Protein AF-A0A060ZWP9-F1 (afdb_monomer)

Mean predicted aligned error: 9.45 Å

Nearest PDB structures (foldseek):
  8e3x-assembly1_R  TM=8.796E-01  e=4.532E-13  Homo sapiens
  7d3s-assembly1_R  TM=9.487E-01  e=1.587E-09  Homo sapiens
  6wzg-assembly1_R  TM=8.949E-01  e=1.140E-09  Homo sapiens
  6wi9-assembly1_R  TM=8.603E-01  e=1.677E-09  Homo sapiens
  8wa3-assembly1_R  TM=9.303E-01  e=1.722E-07  Homo sapiens

Secondary structure (DSSP, 8-state):
-HHHHHHHHHHHHHHHHHHHHHHHHHHHHHHHH-S---HHHHHHHHHHHHHHHHHHHHHHHHHHHHHH---SSTT----HHHHHHHHHHHHHHHHHHHHHHHHHHHHHHHHHHS--TTS--TTS--

Structure (mmCIF, N/CA/C/O backbone):
data_AF-A0A060ZWP9-F1
#
_entry.id   AF-A0A060ZWP9-F1
#
loop_
_atom_site.group_PDB
_atom_site.id
_atom_site.type_symbol
_atom_site.label_atom_id
_atom_site.label_alt_id
_atom_site.label_comp_id
_atom_site.label_asym_id
_atom_site.label_entity_id
_atom_site.label_seq_id
_atom_site.pdbx_PDB_ins_code
_atom_site.Cartn_x
_atom_site.Cartn_y
_atom_site.Cartn_z
_atom_site.occupancy
_atom_site.B_iso_or_equiv
_atom_site.auth_seq_id
_atom_site.auth_comp_id
_atom_site.auth_asym_id
_atom_site.auth_atom_id
_atom_site.pdbx_PDB_model_num
ATOM 1 N N . VAL A 1 1 ? 17.812 -9.267 -18.247 1.00 72.31 1 VAL A N 1
ATOM 2 C CA . VAL A 1 1 ? 16.335 -9.154 -18.123 1.00 72.31 1 VAL A CA 1
ATOM 3 C C . VAL A 1 1 ? 15.823 -9.961 -16.937 1.00 72.31 1 VAL A C 1
ATOM 5 O O . VAL A 1 1 ? 15.096 -9.404 -16.132 1.00 72.31 1 VAL A O 1
ATOM 8 N N . GLU A 1 2 ? 16.261 -11.211 -16.767 1.00 83.12 2 GLU A N 1
ATOM 9 C CA . GLU A 1 2 ? 15.812 -12.105 -15.681 1.00 83.12 2 GLU A CA 1
ATOM 10 C C . GLU A 1 2 ? 15.941 -11.496 -14.276 1.00 83.12 2 GLU A C 1
ATOM 12 O O . GLU A 1 2 ? 14.963 -11.443 -13.541 1.00 83.12 2 GLU A O 1
ATOM 17 N N . CYS A 1 3 ? 17.099 -10.920 -13.938 1.00 87.81 3 CYS A N 1
ATOM 18 C CA . CYS A 1 3 ? 17.296 -10.269 -12.638 1.00 87.81 3 CYS A CA 1
ATOM 19 C C . CYS 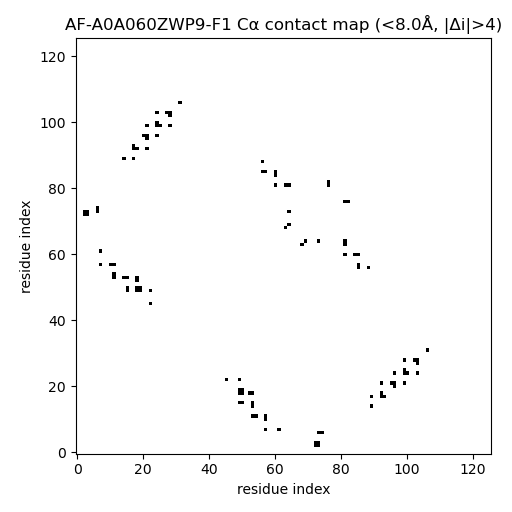A 1 3 ? 16.314 -9.100 -12.398 1.00 87.81 3 CYS A C 1
ATOM 21 O O . CYS A 1 3 ? 15.789 -8.949 -11.301 1.00 87.81 3 CYS A O 1
ATOM 23 N N . LYS A 1 4 ? 15.966 -8.324 -13.439 1.00 83.94 4 LYS A N 1
ATOM 24 C CA . LYS A 1 4 ? 14.992 -7.219 -13.333 1.00 83.94 4 LYS A CA 1
ATOM 25 C C . LYS A 1 4 ? 13.588 -7.744 -13.009 1.00 83.94 4 LYS A C 1
ATOM 27 O O . LYS A 1 4 ? 12.915 -7.197 -12.144 1.00 83.94 4 LYS A O 1
ATOM 32 N N . VAL A 1 5 ? 13.178 -8.839 -13.655 1.00 87.00 5 VAL A N 1
ATOM 33 C CA . VAL A 1 5 ? 11.880 -9.495 -13.411 1.00 87.00 5 VAL A CA 1
ATOM 34 C C . VAL A 1 5 ? 11.795 -10.020 -11.977 1.00 87.00 5 VAL A C 1
ATOM 36 O O . VAL A 1 5 ? 10.785 -9.803 -11.311 1.00 87.00 5 VAL A O 1
ATOM 39 N N . VAL A 1 6 ? 12.862 -10.653 -11.480 1.00 89.31 6 VAL A N 1
ATOM 40 C CA . VAL A 1 6 ? 12.922 -11.159 -10.099 1.00 89.31 6 VAL A CA 1
ATOM 41 C C . VAL A 1 6 ? 12.804 -10.020 -9.085 1.00 89.31 6 VAL A C 1
ATOM 43 O O . VAL A 1 6 ? 12.043 -10.146 -8.12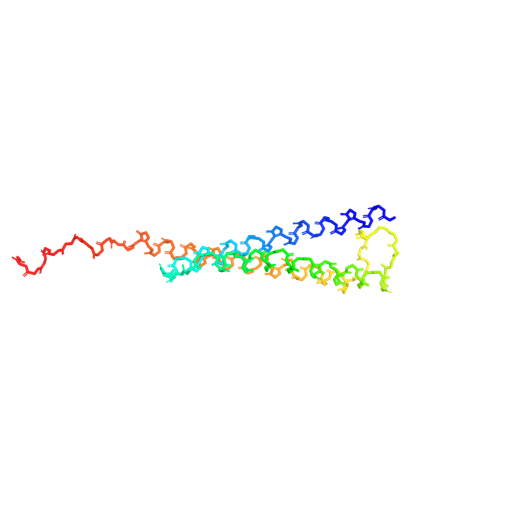9 1.00 89.31 6 VAL A O 1
ATOM 46 N N . MET A 1 7 ? 13.476 -8.888 -9.310 1.00 87.00 7 MET A N 1
ATOM 47 C CA . MET A 1 7 ? 13.386 -7.734 -8.404 1.00 87.00 7 MET A CA 1
ATOM 48 C C . MET A 1 7 ? 11.994 -7.096 -8.404 1.00 87.00 7 MET A C 1
ATOM 50 O O . MET A 1 7 ? 11.450 -6.798 -7.342 1.00 87.00 7 MET A O 1
ATOM 54 N N . VAL A 1 8 ? 11.368 -6.948 -9.577 1.00 88.44 8 VAL A N 1
ATOM 55 C CA . VAL A 1 8 ? 9.972 -6.484 -9.690 1.00 88.44 8 VAL A CA 1
ATOM 56 C C . VAL A 1 8 ? 9.027 -7.411 -8.931 1.00 88.44 8 VAL A C 1
ATOM 58 O O . VAL A 1 8 ? 8.183 -6.942 -8.167 1.00 88.44 8 VAL A O 1
ATOM 61 N N . PHE A 1 9 ? 9.186 -8.723 -9.109 1.00 89.50 9 PHE A N 1
ATOM 62 C CA . PHE A 1 9 ? 8.378 -9.723 -8.420 1.00 89.50 9 PHE A CA 1
ATOM 63 C C . PHE A 1 9 ? 8.584 -9.671 -6.902 1.00 89.50 9 PHE A C 1
ATOM 65 O O . PHE A 1 9 ? 7.610 -9.657 -6.154 1.00 89.50 9 PHE A O 1
ATOM 72 N N . PHE A 1 10 ? 9.831 -9.557 -6.441 1.00 88.38 10 PHE A N 1
ATOM 73 C CA . PHE A 1 10 ? 10.151 -9.418 -5.023 1.00 88.38 10 PHE A CA 1
ATOM 74 C C . PHE A 1 10 ? 9.468 -8.190 -4.409 1.00 88.38 10 PHE A C 1
ATOM 76 O O . PHE A 1 10 ? 8.779 -8.301 -3.392 1.00 88.38 10 PHE A O 1
ATOM 83 N N . HIS A 1 11 ? 9.586 -7.030 -5.056 1.00 88.31 11 HIS A N 1
ATOM 84 C CA . HIS A 1 11 ? 8.929 -5.811 -4.598 1.00 88.31 11 HIS A CA 1
ATOM 85 C C . HIS A 1 11 ? 7.403 -5.932 -4.575 1.00 88.31 11 HIS A C 1
ATOM 87 O O . HIS A 1 11 ? 6.771 -5.479 -3.619 1.00 88.31 11 HIS A O 1
ATOM 93 N N . TYR A 1 12 ? 6.817 -6.584 -5.578 1.00 90.69 12 TYR A N 1
ATOM 94 C CA . TYR A 1 12 ? 5.390 -6.883 -5.609 1.00 90.69 12 TYR A CA 1
ATOM 95 C C . TYR A 1 12 ? 4.954 -7.780 -4.452 1.00 90.69 12 TYR A C 1
ATOM 97 O O . TYR A 1 12 ? 3.984 -7.447 -3.775 1.00 90.69 12 TYR A O 1
ATOM 105 N N . CYS A 1 13 ? 5.677 -8.866 -4.172 1.00 89.44 13 CYS A N 1
ATOM 106 C CA . CYS A 1 13 ? 5.371 -9.753 -3.051 1.00 89.44 13 CYS A CA 1
ATOM 107 C C . CYS A 1 13 ? 5.416 -9.014 -1.711 1.00 89.44 13 CYS A C 1
ATOM 109 O O . CYS A 1 13 ? 4.507 -9.167 -0.895 1.00 89.44 13 CYS A O 1
ATOM 111 N N . VAL A 1 14 ? 6.437 -8.180 -1.501 1.00 88.06 14 VAL A N 1
ATOM 112 C CA . VAL A 1 14 ? 6.585 -7.392 -0.271 1.00 88.06 14 VAL A CA 1
ATOM 113 C C . VAL A 1 14 ? 5.444 -6.381 -0.124 1.00 88.06 14 VAL A C 1
ATOM 115 O O . VAL A 1 14 ? 4.788 -6.349 0.915 1.00 88.06 14 VAL A O 1
ATOM 118 N N . LEU A 1 15 ? 5.161 -5.582 -1.160 1.00 89.38 15 LEU A N 1
ATOM 119 C CA . LEU A 1 15 ? 4.056 -4.614 -1.142 1.00 89.38 15 LEU A CA 1
ATOM 120 C C . LEU A 1 15 ? 2.711 -5.312 -0.936 1.00 89.38 15 LEU A C 1
ATOM 122 O O . LEU A 1 15 ? 1.928 -4.893 -0.088 1.00 89.38 15 LEU A O 1
ATOM 126 N N . SER A 1 16 ? 2.457 -6.395 -1.669 1.00 91.00 16 SER A N 1
ATOM 127 C CA . SER A 1 16 ? 1.226 -7.171 -1.548 1.00 91.00 16 SER A CA 1
ATOM 128 C C . SER A 1 16 ? 1.027 -7.698 -0.131 1.00 91.00 16 SER A C 1
ATOM 130 O O . SER A 1 16 ? -0.065 -7.541 0.407 1.00 91.00 16 SER A O 1
ATOM 132 N N . ASN A 1 17 ? 2.076 -8.213 0.517 1.00 89.81 17 ASN A N 1
ATOM 133 C CA . ASN A 1 17 ? 1.997 -8.661 1.905 1.00 89.81 17 ASN A CA 1
ATOM 134 C C . ASN A 1 17 ? 1.580 -7.528 2.862 1.00 89.81 17 ASN A C 1
ATOM 136 O O . ASN A 1 17 ? 0.640 -7.700 3.635 1.00 89.81 17 ASN A O 1
ATOM 140 N N . TYR A 1 18 ? 2.198 -6.347 2.759 1.00 86.94 18 TYR A N 1
ATOM 141 C CA . TYR A 1 18 ? 1.833 -5.202 3.603 1.00 86.94 18 TYR A CA 1
ATOM 142 C C . TYR A 1 18 ? 0.416 -4.677 3.337 1.00 86.94 18 TYR A C 1
ATOM 144 O O . TYR A 1 18 ? -0.306 -4.348 4.280 1.00 86.94 18 TYR A O 1
ATOM 152 N N . PHE A 1 19 ? -0.001 -4.599 2.071 1.00 87.81 19 PHE A N 1
ATOM 153 C CA . PHE A 1 19 ? -1.356 -4.170 1.716 1.00 87.81 19 PHE A CA 1
ATOM 154 C C . PHE A 1 19 ? -2.415 -5.180 2.166 1.00 87.81 19 PHE A C 1
ATOM 156 O O . PHE A 1 19 ? -3.471 -4.768 2.641 1.00 87.81 19 PHE A O 1
ATOM 163 N N . TRP A 1 20 ? -2.135 -6.482 2.085 1.00 90.06 20 TRP A N 1
ATOM 164 C CA . TRP A 1 20 ? -3.024 -7.517 2.616 1.00 90.06 20 TRP A CA 1
ATOM 165 C C . TRP A 1 20 ? -3.179 -7.421 4.132 1.00 90.06 20 TRP A C 1
ATOM 167 O O . TRP A 1 20 ? -4.309 -7.422 4.612 1.00 90.06 20 TRP A O 1
ATOM 177 N N . LEU A 1 21 ? -2.082 -7.228 4.870 1.00 87.38 21 LEU A N 1
ATOM 178 C CA . LEU A 1 21 ? -2.139 -6.995 6.318 1.00 87.38 21 LEU A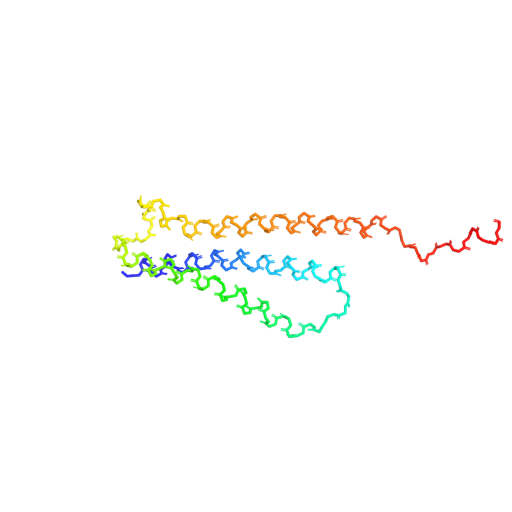 CA 1
ATOM 179 C C . LEU A 1 21 ? -2.954 -5.737 6.669 1.00 87.38 21 LEU A C 1
ATOM 181 O O . LEU A 1 21 ? -3.672 -5.711 7.665 1.00 87.38 21 LEU A O 1
ATOM 185 N N . PHE A 1 22 ? -2.857 -4.677 5.861 1.00 85.50 22 PHE A N 1
ATOM 186 C CA . PHE A 1 22 ? -3.674 -3.471 6.029 1.00 85.50 22 PHE A CA 1
ATOM 187 C C . PHE A 1 22 ? -5.168 -3.740 5.793 1.00 85.50 22 PHE A C 1
ATOM 189 O O . PHE A 1 22 ? -6.000 -3.314 6.593 1.00 85.50 22 PHE A O 1
ATOM 196 N N . ILE A 1 23 ? -5.509 -4.459 4.720 1.00 88.69 23 ILE A N 1
ATOM 197 C CA . ILE A 1 23 ? -6.892 -4.831 4.396 1.00 88.69 23 ILE A CA 1
ATOM 198 C C . ILE A 1 23 ? -7.488 -5.730 5.484 1.00 88.69 23 ILE A C 1
ATOM 200 O O . ILE A 1 23 ? -8.630 -5.515 5.879 1.00 88.69 23 ILE A O 1
ATOM 204 N N . GLU A 1 24 ? -6.717 -6.684 6.004 1.00 87.38 24 GLU A N 1
ATOM 205 C CA . GLU A 1 24 ? -7.121 -7.535 7.125 1.00 87.38 24 GLU A CA 1
ATOM 206 C C . GLU A 1 24 ? -7.393 -6.706 8.390 1.00 87.38 24 GLU A C 1
ATOM 208 O O . GLU A 1 24 ? -8.440 -6.860 9.021 1.00 87.38 24 GLU A O 1
ATOM 213 N N . GLY A 1 25 ? -6.506 -5.758 8.715 1.00 87.19 25 GLY A N 1
ATOM 214 C CA . GLY A 1 25 ? -6.692 -4.843 9.843 1.00 87.19 25 GLY A CA 1
ATOM 215 C C . GLY A 1 25 ? -7.943 -3.968 9.704 1.00 87.19 25 GLY A C 1
ATOM 216 O O . GLY A 1 25 ? -8.714 -3.839 10.655 1.00 87.19 25 GLY A O 1
ATOM 217 N N . LEU A 1 26 ? -8.186 -3.407 8.515 1.00 85.56 26 LEU A N 1
ATOM 218 C CA . LEU A 1 26 ? -9.411 -2.656 8.230 1.00 85.56 26 LEU A CA 1
ATOM 219 C C . LEU A 1 26 ? -10.656 -3.534 8.337 1.00 85.56 26 LEU A C 1
ATOM 221 O O . LEU A 1 26 ? -11.637 -3.114 8.940 1.00 85.56 26 LEU A O 1
ATOM 225 N N . TYR A 1 27 ? -10.616 -4.742 7.777 1.00 86.56 27 TYR A N 1
ATOM 226 C CA . TYR A 1 27 ? -11.736 -5.675 7.803 1.00 86.56 27 TYR A CA 1
ATOM 227 C C . TYR A 1 27 ? -12.148 -6.017 9.239 1.00 86.56 27 TYR A C 1
ATOM 229 O O . TYR A 1 27 ? -13.323 -5.899 9.590 1.00 86.56 27 TYR A O 1
ATOM 237 N N . LEU A 1 28 ? -11.176 -6.364 10.090 1.00 85.94 28 LEU A N 1
ATOM 238 C CA . LEU A 1 28 ? -11.418 -6.642 11.506 1.00 85.94 28 LEU A CA 1
ATOM 239 C C . LEU A 1 28 ? -11.940 -5.408 12.249 1.00 85.94 28 LEU A C 1
ATOM 241 O O . LEU A 1 28 ? -12.897 -5.515 13.013 1.00 85.94 28 LEU A O 1
ATOM 245 N N . PHE A 1 29 ? -11.352 -4.233 12.011 1.00 84.62 29 PHE A N 1
ATOM 246 C CA . PHE A 1 29 ? -11.805 -2.987 12.631 1.00 84.62 29 PHE A CA 1
ATOM 247 C C . PHE A 1 29 ? -13.257 -2.657 12.256 1.00 84.62 29 PHE A C 1
ATOM 249 O O . PHE A 1 29 ? -14.074 -2.371 13.130 1.00 84.62 29 PHE A O 1
ATOM 256 N N . THR A 1 30 ? -13.603 -2.752 10.971 1.00 84.12 30 THR A N 1
ATOM 257 C CA . THR A 1 30 ? -14.964 -2.524 10.472 1.00 84.12 30 THR A CA 1
ATOM 258 C C . THR A 1 30 ? -15.962 -3.509 11.086 1.00 84.12 30 THR A C 1
ATOM 260 O O . THR A 1 30 ? -17.030 -3.079 11.516 1.00 84.12 30 THR A O 1
ATOM 263 N N . LEU A 1 31 ? -15.603 -4.793 11.205 1.00 83.56 31 LEU A N 1
ATOM 264 C CA . LEU A 1 31 ? -16.444 -5.819 11.838 1.00 83.56 31 LEU A CA 1
ATOM 265 C C . LEU A 1 31 ? -16.705 -5.535 13.328 1.00 83.56 31 LEU A C 1
ATOM 267 O O . LEU A 1 31 ? -17.791 -5.816 13.832 1.00 83.56 31 LEU A O 1
ATOM 271 N N . LEU A 1 32 ? -15.727 -4.970 14.041 1.00 79.56 32 LEU A N 1
ATOM 272 C CA . LEU A 1 32 ? -15.871 -4.624 15.458 1.00 79.56 32 LEU A CA 1
ATOM 273 C C . LEU A 1 32 ? -16.735 -3.376 15.695 1.00 79.56 32 LEU A C 1
ATOM 275 O O . LEU A 1 32 ? -17.396 -3.288 16.733 1.00 79.56 32 LEU A O 1
ATOM 279 N N . VAL A 1 33 ? -16.710 -2.411 14.770 1.00 79.00 33 VAL A N 1
ATOM 280 C CA . VAL A 1 33 ? -17.452 -1.144 14.891 1.00 79.00 33 VAL A CA 1
ATOM 281 C C . VAL A 1 33 ? -18.897 -1.281 14.411 1.00 79.00 33 VAL A C 1
ATOM 283 O O . VAL A 1 33 ? -19.798 -0.717 15.029 1.00 79.00 33 VAL A O 1
ATOM 286 N N . GLU A 1 34 ? -19.145 -2.045 13.350 1.00 74.75 34 GLU A N 1
ATOM 287 C CA . GLU A 1 34 ? -20.464 -2.137 12.725 1.00 74.75 34 GLU A CA 1
ATOM 288 C C . GLU A 1 34 ? -20.892 -3.593 12.515 1.00 74.75 34 GLU A C 1
ATOM 290 O O . GLU A 1 34 ? -20.203 -4.402 11.897 1.00 74.75 34 GLU A O 1
ATOM 295 N N . THR A 1 35 ? -22.078 -3.927 13.024 1.00 62.97 35 THR A N 1
ATOM 296 C CA . THR A 1 35 ? -22.540 -5.318 13.174 1.00 62.97 35 THR A CA 1
ATOM 297 C C . THR A 1 35 ? -23.434 -5.810 12.020 1.00 62.97 35 THR A C 1
ATOM 299 O O . THR A 1 35 ? -23.845 -6.965 12.027 1.00 62.97 35 THR A O 1
ATOM 302 N N . PHE A 1 36 ? -23.758 -4.974 11.020 1.00 55.41 36 PHE A N 1
ATOM 303 C CA . PHE A 1 36 ? -24.779 -5.276 9.995 1.00 55.41 36 PHE A CA 1
ATOM 304 C C . PHE A 1 36 ? -24.331 -4.983 8.552 1.00 55.41 36 PHE A C 1
ATOM 306 O O . PHE A 1 36 ? -24.987 -4.234 7.826 1.00 55.41 36 PHE A O 1
ATOM 313 N N . PHE A 1 37 ? -23.233 -5.592 8.094 1.00 60.19 37 PHE A N 1
ATOM 314 C CA . PHE A 1 37 ? -22.735 -5.369 6.732 1.00 60.19 37 PHE A CA 1
ATOM 315 C C . PHE A 1 37 ? -22.965 -6.536 5.759 1.00 60.19 37 PHE A C 1
ATOM 317 O O . PHE A 1 37 ? -22.755 -7.693 6.121 1.00 60.19 37 PHE A O 1
ATOM 324 N N . PRO A 1 38 ? -23.339 -6.266 4.488 1.00 60.88 38 PRO A N 1
ATOM 325 C CA . PRO A 1 38 ? -23.463 -7.294 3.459 1.00 60.88 38 PRO A CA 1
ATOM 326 C C . PRO A 1 38 ? -22.074 -7.782 3.007 1.00 60.88 38 PRO A C 1
ATOM 328 O O . PRO A 1 38 ? -21.484 -7.287 2.045 1.00 60.88 38 PRO A O 1
ATOM 331 N N . GLU A 1 39 ? -21.578 -8.794 3.715 1.00 66.56 39 GLU A N 1
ATOM 332 C CA . GLU A 1 39 ? -20.242 -9.411 3.655 1.00 66.56 39 GLU A CA 1
ATOM 333 C C . GLU A 1 39 ? -19.657 -9.591 2.241 1.00 66.56 39 GLU A C 1
ATOM 335 O O . GLU A 1 39 ? -18.505 -9.246 1.975 1.00 66.56 39 GLU A O 1
ATOM 340 N N . ARG A 1 40 ? -20.446 -10.102 1.286 1.00 72.69 40 ARG A N 1
ATOM 341 C CA . ARG A 1 40 ? -19.894 -10.563 -0.001 1.00 72.69 40 ARG A CA 1
ATOM 342 C C . ARG A 1 40 ? -19.416 -9.457 -0.940 1.00 72.69 40 ARG A C 1
ATOM 344 O O . ARG A 1 40 ? -18.415 -9.648 -1.629 1.00 72.69 40 ARG A O 1
ATOM 351 N N . ARG A 1 41 ? -20.121 -8.322 -1.027 1.00 77.25 41 ARG A N 1
ATOM 352 C CA . ARG A 1 41 ? -19.755 -7.260 -1.987 1.00 77.25 41 ARG A CA 1
ATOM 353 C C . ARG A 1 41 ? -18.528 -6.489 -1.509 1.00 77.25 41 ARG A C 1
ATOM 355 O O . ARG A 1 41 ? -17.668 -6.169 -2.324 1.00 77.25 41 ARG A O 1
ATOM 362 N N . TYR A 1 42 ? -18.425 -6.240 -0.207 1.00 77.56 42 TYR A N 1
ATOM 363 C CA . TYR A 1 42 ? -17.275 -5.559 0.383 1.00 77.56 42 TYR A CA 1
ATOM 364 C C . TYR A 1 42 ? -16.021 -6.429 0.355 1.00 77.56 42 TYR A C 1
ATOM 366 O O . TYR A 1 42 ? -14.972 -5.934 -0.045 1.00 77.56 42 TYR A O 1
ATOM 374 N N . PHE A 1 43 ? -16.129 -7.731 0.647 1.00 82.25 43 PHE A N 1
ATOM 375 C CA . PHE A 1 43 ? -15.001 -8.663 0.531 1.00 82.25 43 PHE A CA 1
ATOM 376 C C . PHE A 1 43 ? -14.366 -8.644 -0.871 1.00 82.25 43 PHE A C 1
ATOM 378 O O . PHE A 1 43 ? -13.141 -8.599 -1.013 1.00 82.25 43 PHE A O 1
ATOM 385 N N . TYR A 1 44 ? -15.197 -8.605 -1.918 1.00 85.50 44 TYR A N 1
ATOM 386 C CA . TYR A 1 44 ? -14.721 -8.508 -3.299 1.00 85.50 44 TYR A CA 1
ATOM 387 C C . TYR A 1 44 ? -13.978 -7.191 -3.573 1.00 85.50 44 TYR A C 1
ATOM 389 O O . TYR A 1 44 ? -12.891 -7.206 -4.149 1.00 85.50 44 TYR A O 1
ATOM 397 N N . TRP A 1 45 ? -14.519 -6.056 -3.116 1.00 86.62 45 TRP A N 1
ATOM 398 C CA . TRP A 1 45 ? -13.849 -4.756 -3.237 1.00 86.62 45 TRP A CA 1
ATOM 399 C C . TRP A 1 45 ? -12.521 -4.709 -2.479 1.00 86.62 45 TRP A C 1
ATOM 401 O O . TRP A 1 45 ? -11.518 -4.284 -3.049 1.00 86.62 45 TRP A O 1
ATOM 411 N N . TYR A 1 46 ? -12.480 -5.201 -1.239 1.00 87.50 46 TYR A N 1
ATOM 412 C CA . TYR A 1 46 ? -11.250 -5.290 -0.450 1.00 87.50 46 TYR A CA 1
ATOM 413 C C . TYR A 1 46 ? -10.190 -6.161 -1.134 1.00 87.50 46 TYR A C 1
ATOM 415 O O . TYR A 1 46 ? -9.026 -5.769 -1.195 1.00 87.50 46 TYR A O 1
ATOM 423 N N . THR A 1 47 ? -10.594 -7.286 -1.732 1.00 88.06 47 THR A N 1
ATOM 424 C CA . THR A 1 47 ? -9.697 -8.161 -2.505 1.00 88.06 47 THR A CA 1
ATOM 425 C C . THR A 1 47 ? -9.138 -7.449 -3.739 1.00 88.06 47 THR A C 1
ATOM 427 O O . THR A 1 47 ? -7.934 -7.514 -3.992 1.00 88.06 47 THR A O 1
ATOM 430 N N . ILE A 1 48 ? -9.975 -6.724 -4.494 1.00 90.62 48 ILE A N 1
ATOM 431 C CA . ILE A 1 48 ? -9.511 -5.926 -5.641 1.00 90.62 48 ILE A CA 1
ATOM 432 C C . ILE A 1 48 ? -8.505 -4.869 -5.191 1.00 90.62 48 ILE A C 1
ATOM 434 O O . ILE A 1 48 ? -7.470 -4.707 -5.831 1.00 90.62 48 ILE A O 1
ATOM 438 N N . ILE A 1 49 ? -8.783 -4.157 -4.099 1.00 88.50 49 ILE A N 1
ATOM 439 C CA . ILE A 1 49 ? -7.903 -3.094 -3.598 1.00 88.50 49 ILE A CA 1
ATOM 440 C C . ILE A 1 49 ? -6.573 -3.682 -3.107 1.00 88.50 49 ILE A C 1
ATOM 442 O O . ILE A 1 49 ? -5.515 -3.122 -3.413 1.00 88.50 49 ILE A O 1
ATOM 446 N N . GLY A 1 50 ? -6.617 -4.817 -2.404 1.00 88.88 50 GLY A N 1
ATOM 447 C CA . GLY A 1 50 ? -5.444 -5.501 -1.861 1.00 88.88 50 GLY A CA 1
ATOM 448 C C . GLY A 1 50 ? -4.471 -5.996 -2.931 1.00 88.88 50 GLY A C 1
ATOM 449 O O . GLY A 1 50 ? -3.264 -5.908 -2.732 1.00 88.88 50 GLY A O 1
ATOM 450 N N . TRP A 1 51 ? -4.960 -6.450 -4.090 1.00 90.62 51 TRP A N 1
ATOM 451 C CA . TRP A 1 51 ? -4.101 -6.866 -5.211 1.00 90.62 51 TRP A CA 1
ATOM 452 C C . TRP A 1 51 ? -3.802 -5.743 -6.209 1.00 90.62 51 TRP A C 1
ATOM 454 O O . TRP A 1 51 ? -2.686 -5.634 -6.726 1.00 90.62 51 TRP A O 1
ATOM 464 N N . GLY A 1 52 ? -4.785 -4.888 -6.482 1.00 92.12 52 GLY A N 1
ATOM 465 C CA . GLY A 1 52 ? -4.684 -3.818 -7.469 1.00 92.12 52 GLY A CA 1
ATOM 466 C C . GLY A 1 52 ? -3.696 -2.734 -7.053 1.00 92.12 52 GLY A C 1
ATOM 467 O O . GLY A 1 52 ? -2.863 -2.328 -7.860 1.00 92.12 52 GLY A O 1
ATOM 468 N N . THR A 1 53 ? -3.725 -2.310 -5.786 1.00 89.19 53 THR A N 1
ATOM 469 C CA . THR A 1 53 ? -2.860 -1.219 -5.308 1.00 89.19 53 THR A CA 1
ATOM 470 C C . THR A 1 53 ? -1.365 -1.574 -5.382 1.00 89.19 53 THR A C 1
ATOM 472 O O . THR A 1 53 ? -0.623 -0.813 -6.007 1.00 89.19 53 THR A O 1
ATOM 475 N N . PRO A 1 54 ? -0.897 -2.739 -4.878 1.00 90.94 54 PRO A N 1
ATOM 476 C CA . PRO A 1 54 ? 0.488 -3.183 -5.068 1.00 90.94 54 PRO A CA 1
ATOM 477 C C . PRO A 1 54 ? 0.895 -3.274 -6.537 1.00 90.94 54 PRO A C 1
ATOM 479 O O . PRO A 1 54 ? 1.995 -2.857 -6.894 1.00 90.94 54 PRO A O 1
ATOM 482 N N . THR A 1 55 ? 0.003 -3.785 -7.394 1.00 91.31 55 THR A N 1
ATOM 483 C CA . THR A 1 55 ? 0.264 -3.909 -8.834 1.00 91.31 55 THR A CA 1
ATOM 484 C C . THR A 1 55 ? 0.522 -2.537 -9.454 1.00 91.31 55 THR A C 1
ATOM 486 O O . THR A 1 55 ? 1.532 -2.346 -10.126 1.00 91.31 55 THR A O 1
ATOM 489 N N . ILE A 1 56 ? -0.346 -1.558 -9.181 1.00 91.56 56 ILE A N 1
ATOM 490 C CA . ILE A 1 56 ? -0.217 -0.193 -9.709 1.00 91.56 56 ILE A CA 1
ATOM 491 C C . ILE A 1 56 ? 1.078 0.462 -9.209 1.00 91.56 56 ILE A C 1
ATOM 493 O O . ILE A 1 56 ? 1.829 1.015 -10.013 1.00 91.56 56 ILE A O 1
ATOM 497 N N . CYS A 1 57 ? 1.381 0.364 -7.911 1.00 89.25 57 CYS A N 1
ATOM 498 C CA . CYS A 1 57 ? 2.599 0.941 -7.335 1.00 89.25 57 CYS A CA 1
ATOM 499 C C . CYS A 1 57 ? 3.874 0.366 -7.971 1.00 89.25 57 CYS A C 1
ATOM 501 O O . CYS A 1 57 ? 4.773 1.124 -8.342 1.00 89.25 57 CYS A O 1
ATOM 503 N N . VAL A 1 58 ? 3.947 -0.959 -8.132 1.00 90.19 58 VAL A N 1
ATOM 504 C CA . VAL A 1 58 ? 5.113 -1.625 -8.731 1.00 90.19 58 VAL A CA 1
ATOM 505 C C . VAL A 1 58 ? 5.249 -1.297 -10.213 1.00 90.19 58 VAL A C 1
ATOM 507 O O . VAL A 1 58 ? 6.363 -1.055 -10.671 1.00 90.19 58 VAL A O 1
ATOM 510 N N . VAL A 1 59 ? 4.144 -1.239 -10.961 1.00 90.19 59 VAL A N 1
ATOM 511 C CA . VAL A 1 59 ? 4.168 -0.874 -12.386 1.00 90.19 59 VAL A CA 1
ATOM 512 C C . VAL A 1 59 ? 4.669 0.557 -12.573 1.00 90.19 59 VAL A C 1
ATOM 514 O O . VAL A 1 59 ? 5.543 0.781 -13.406 1.00 90.19 59 VAL A O 1
ATOM 517 N N . ILE A 1 60 ? 4.181 1.515 -11.777 1.00 89.81 60 ILE A N 1
ATOM 518 C CA . ILE A 1 60 ? 4.653 2.909 -11.833 1.00 89.81 60 ILE A CA 1
ATOM 519 C C . ILE A 1 60 ? 6.155 2.973 -11.545 1.00 89.81 60 ILE A C 1
ATOM 521 O O . ILE A 1 60 ? 6.898 3.602 -12.298 1.00 89.81 60 ILE A O 1
ATOM 525 N N . TRP A 1 61 ? 6.618 2.290 -10.496 1.00 87.69 61 TRP A N 1
ATOM 526 C CA . TRP A 1 61 ? 8.041 2.236 -10.167 1.00 87.69 61 TRP A CA 1
ATOM 527 C C . TRP A 1 61 ? 8.878 1.606 -11.290 1.00 87.69 61 TRP A C 1
ATOM 529 O O . TRP A 1 61 ? 9.902 2.170 -11.672 1.00 87.69 61 TRP A O 1
ATOM 539 N N . ALA A 1 62 ? 8.424 0.491 -11.867 1.00 87.12 62 ALA A N 1
ATOM 540 C CA . ALA A 1 62 ? 9.120 -0.195 -12.952 1.00 87.12 62 ALA A CA 1
ATOM 541 C C . ALA A 1 62 ? 9.209 0.675 -14.218 1.00 87.12 62 ALA A C 1
ATOM 543 O O . ALA A 1 62 ? 10.269 0.746 -14.834 1.00 87.12 62 ALA A O 1
ATOM 544 N N . VAL A 1 63 ? 8.132 1.381 -14.584 1.00 87.12 63 VAL A N 1
ATOM 545 C CA . VAL A 1 63 ? 8.119 2.313 -15.728 1.00 87.12 63 VAL A CA 1
ATOM 546 C C . VAL A 1 63 ? 9.062 3.492 -15.490 1.00 87.12 63 VAL A C 1
ATOM 548 O O . VAL A 1 63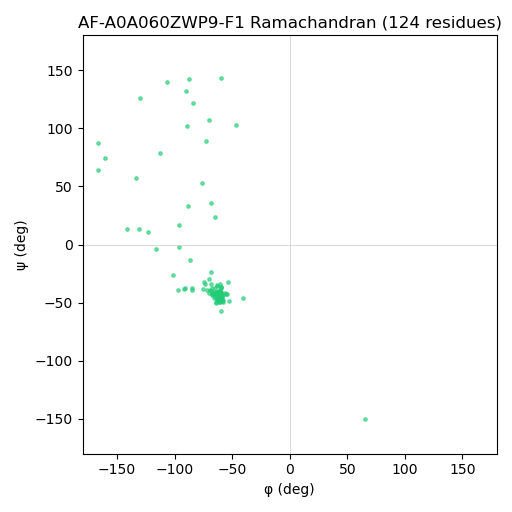 ? 9.837 3.843 -16.379 1.00 87.12 63 VAL A O 1
ATOM 551 N N . LEU A 1 64 ? 9.046 4.076 -14.287 1.00 85.00 64 LEU A N 1
ATOM 552 C CA . LEU A 1 64 ? 9.980 5.143 -13.921 1.00 85.00 64 LEU A CA 1
ATOM 553 C C . LEU A 1 64 ? 11.432 4.654 -13.981 1.00 85.00 64 LEU A C 1
ATOM 555 O O . LEU A 1 64 ? 12.294 5.374 -14.483 1.00 85.00 64 LEU A O 1
ATOM 559 N N . ARG A 1 65 ? 11.711 3.423 -13.536 1.00 83.50 65 ARG A N 1
ATOM 560 C CA . ARG A 1 65 ? 13.064 2.858 -13.606 1.00 83.50 65 ARG A CA 1
ATOM 561 C C . ARG A 1 65 ? 13.516 2.596 -15.037 1.00 83.50 65 ARG A C 1
ATOM 563 O O . ARG A 1 65 ? 14.625 2.980 -15.383 1.00 83.50 65 ARG A O 1
ATOM 570 N N . LEU A 1 66 ? 12.639 2.054 -15.881 1.00 83.06 66 LEU A N 1
ATOM 571 C CA . LEU A 1 66 ? 12.915 1.857 -17.307 1.00 83.06 66 LEU A CA 1
ATOM 572 C C . LEU A 1 66 ? 13.230 3.169 -18.036 1.00 83.06 66 LEU A C 1
ATOM 574 O O . LEU A 1 66 ? 14.052 3.169 -18.947 1.00 83.06 66 LEU A O 1
ATOM 578 N N . HIS A 1 67 ? 12.568 4.271 -17.671 1.00 81.50 67 HIS A N 1
ATOM 579 C CA . HIS A 1 67 ? 12.726 5.540 -18.379 1.00 81.50 67 HIS A 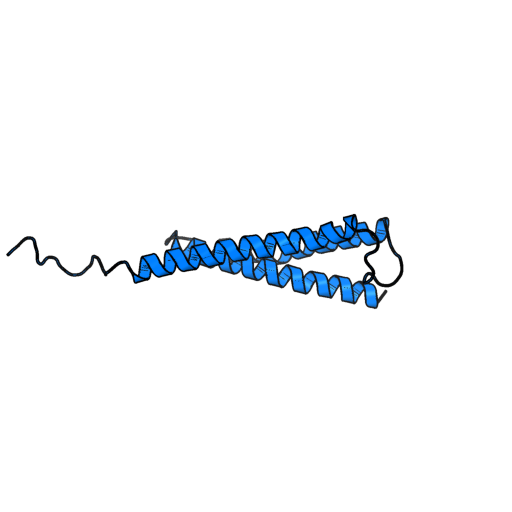CA 1
ATOM 580 C C . HIS A 1 67 ? 13.929 6.362 -17.902 1.00 81.50 67 HIS A C 1
ATOM 582 O O . HIS A 1 67 ? 14.601 6.985 -18.721 1.00 81.50 67 HIS A O 1
ATOM 588 N N . PHE A 1 68 ? 14.190 6.384 -16.592 1.00 75.31 68 PHE A N 1
ATOM 589 C CA . PHE A 1 68 ? 15.193 7.274 -16.003 1.00 75.31 68 PHE A CA 1
ATOM 590 C C . PHE A 1 68 ? 16.524 6.594 -15.674 1.00 75.31 68 PHE A C 1
ATOM 592 O O . PHE A 1 68 ? 17.533 7.293 -15.621 1.00 75.31 68 PHE A O 1
ATOM 599 N N . ASP A 1 69 ? 16.550 5.281 -15.421 1.00 70.38 69 ASP A N 1
ATOM 600 C CA . ASP A 1 69 ? 17.756 4.609 -14.922 1.00 70.38 69 ASP A CA 1
ATOM 601 C C . ASP A 1 69 ? 17.731 3.085 -15.160 1.00 70.38 69 ASP A C 1
ATOM 603 O O . ASP A 1 69 ? 17.506 2.291 -14.241 1.00 70.38 69 ASP A O 1
ATOM 607 N N . ASP A 1 70 ? 17.950 2.667 -16.415 1.00 76.12 70 ASP A N 1
ATOM 608 C CA . ASP A 1 70 ? 17.943 1.251 -16.820 1.00 76.12 70 ASP A CA 1
ATOM 609 C C . ASP A 1 70 ? 19.312 0.550 -16.680 1.00 76.12 70 ASP A C 1
ATOM 611 O O . ASP A 1 70 ? 19.675 -0.328 -17.471 1.00 76.12 70 ASP A O 1
ATOM 615 N N . ILE A 1 71 ? 20.105 0.936 -15.680 1.00 74.50 71 ILE A N 1
ATOM 616 C CA . ILE A 1 71 ? 21.476 0.444 -15.505 1.00 74.50 71 ILE A CA 1
ATOM 617 C C . ILE A 1 71 ? 21.493 -0.823 -14.634 1.00 74.50 71 ILE A C 1
ATOM 619 O O . ILE A 1 71 ? 20.887 -0.889 -13.567 1.00 74.50 71 ILE A O 1
ATOM 623 N N . GLY A 1 72 ? 22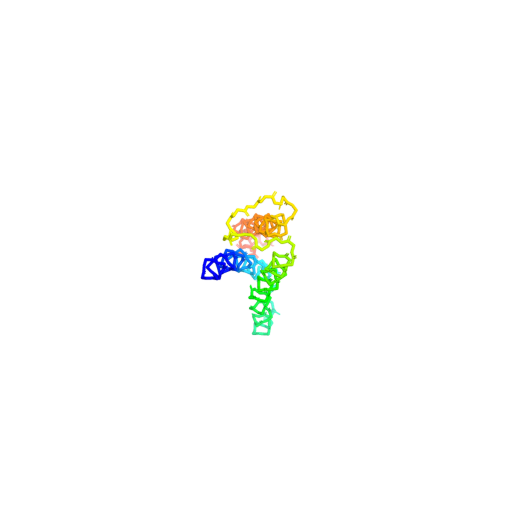.218 -1.851 -15.090 1.00 76.12 72 GLY A N 1
ATOM 624 C CA . GLY A 1 72 ? 22.485 -3.069 -14.318 1.00 76.12 72 GLY A CA 1
ATOM 625 C C . GLY A 1 72 ? 21.249 -3.928 -14.011 1.00 76.12 72 GLY A C 1
ATOM 626 O O . GLY A 1 72 ? 20.289 -4.001 -14.787 1.00 76.12 72 GLY A O 1
ATOM 627 N N . CYS A 1 73 ? 21.303 -4.638 -12.882 1.00 73.56 73 CYS A N 1
ATOM 628 C CA . CYS A 1 73 ? 20.100 -5.157 -12.239 1.00 73.56 73 CYS A CA 1
ATOM 629 C C . CYS A 1 73 ? 19.566 -4.075 -11.296 1.00 73.56 73 CYS A C 1
ATOM 631 O O . CYS A 1 73 ? 20.369 -3.394 -10.663 1.00 73.56 73 CYS A O 1
ATOM 633 N N . TRP A 1 74 ? 18.240 -3.922 -11.197 1.00 77.25 74 TRP A N 1
ATOM 634 C CA . TRP A 1 74 ? 17.556 -2.906 -10.373 1.00 77.25 74 TRP A CA 1
ATOM 635 C C . TRP A 1 74 ? 17.707 -3.122 -8.849 1.00 77.25 74 TRP A C 1
ATOM 637 O O . TRP A 1 74 ? 16.782 -2.883 -8.081 1.00 77.25 74 TRP A O 1
ATOM 647 N N . ASP A 1 75 ? 18.870 -3.610 -8.429 1.00 70.00 75 ASP A N 1
ATOM 648 C CA . ASP A 1 75 ? 19.329 -3.813 -7.059 1.00 70.00 75 ASP A CA 1
ATOM 649 C C . ASP A 1 75 ? 20.073 -2.575 -6.534 1.00 70.00 75 ASP A C 1
ATOM 651 O O . ASP A 1 75 ? 19.909 -2.162 -5.388 1.00 70.00 75 ASP A O 1
ATOM 655 N N . MET A 1 76 ? 20.848 -1.922 -7.410 1.00 65.38 76 MET A N 1
ATOM 656 C CA . MET A 1 76 ? 21.614 -0.727 -7.063 1.00 65.38 76 MET A CA 1
ATOM 657 C C . MET A 1 76 ? 20.728 0.507 -7.167 1.00 65.38 76 MET A C 1
ATOM 659 O O . MET A 1 76 ? 20.152 0.806 -8.214 1.00 65.38 76 MET A O 1
ATOM 663 N N . ASN A 1 77 ? 20.604 1.234 -6.060 1.00 66.75 77 ASN A N 1
ATOM 664 C CA . ASN A 1 77 ? 19.765 2.412 -5.997 1.00 66.75 77 ASN A CA 1
ATOM 665 C C . ASN A 1 77 ? 20.594 3.694 -5.814 1.00 66.75 77 ASN A C 1
ATOM 667 O O . ASN A 1 77 ? 20.605 4.277 -4.730 1.00 66.75 77 ASN A O 1
ATOM 671 N N . ASP A 1 78 ? 21.193 4.179 -6.901 1.00 66.44 78 ASP A N 1
ATOM 672 C CA . ASP A 1 78 ? 21.987 5.417 -6.879 1.00 66.44 78 ASP A CA 1
ATOM 673 C C . ASP A 1 78 ? 21.113 6.682 -6.778 1.00 66.44 78 ASP A C 1
ATOM 675 O O . ASP A 1 78 ? 21.451 7.635 -6.076 1.00 66.44 78 ASP A O 1
ATOM 679 N N . ASN A 1 79 ? 19.916 6.670 -7.377 1.00 74.69 79 ASN A N 1
ATOM 680 C CA . ASN A 1 79 ? 18.970 7.782 -7.279 1.00 74.69 79 ASN A CA 1
ATOM 681 C C . ASN A 1 79 ? 18.031 7.637 -6.072 1.00 74.69 79 ASN A C 1
ATOM 683 O O . ASN A 1 79 ? 17.015 6.932 -6.126 1.00 74.69 79 ASN A O 1
ATOM 687 N N . ALA A 1 80 ? 18.319 8.376 -4.996 1.00 77.56 80 ALA A N 1
ATOM 688 C CA . ALA A 1 80 ? 17.499 8.418 -3.778 1.00 77.56 80 ALA A CA 1
ATOM 689 C C . ALA A 1 80 ? 16.014 8.748 -4.044 1.00 77.56 80 ALA A C 1
ATOM 691 O O . ALA A 1 80 ? 15.133 8.228 -3.360 1.00 77.56 80 ALA A O 1
ATOM 692 N N . GLY A 1 81 ? 15.723 9.559 -5.070 1.00 78.69 81 GLY A N 1
ATOM 693 C CA . GLY A 1 81 ? 14.352 9.891 -5.471 1.00 78.69 81 GLY A CA 1
ATOM 694 C C . GLY A 1 81 ? 13.556 8.673 -5.948 1.00 78.69 81 GLY A C 1
ATOM 695 O O . GLY A 1 81 ? 12.449 8.441 -5.470 1.00 78.69 81 GLY A O 1
ATOM 696 N N . ILE A 1 82 ? 14.133 7.843 -6.825 1.00 75.62 82 ILE A N 1
ATOM 697 C CA . ILE A 1 82 ? 13.449 6.647 -7.348 1.00 75.62 82 ILE A CA 1
ATOM 698 C C . ILE A 1 82 ? 13.304 5.575 -6.258 1.00 75.62 82 ILE A C 1
ATOM 700 O O . ILE A 1 82 ? 12.322 4.832 -6.232 1.00 75.62 82 ILE A O 1
ATOM 704 N N . TRP A 1 83 ? 14.238 5.535 -5.306 1.00 80.44 83 TRP A N 1
ATOM 705 C CA . TRP A 1 83 ? 14.125 4.671 -4.131 1.00 80.44 83 TRP A CA 1
ATOM 706 C C . TRP A 1 83 ? 12.895 4.992 -3.292 1.00 80.44 83 TRP A C 1
ATOM 708 O O . TRP A 1 83 ? 12.149 4.102 -2.887 1.00 80.44 83 TRP A O 1
ATOM 718 N N . TRP A 1 84 ? 12.682 6.281 -3.018 1.00 83.56 84 TRP A N 1
ATOM 719 C CA . TRP A 1 84 ? 11.606 6.739 -2.148 1.00 83.56 84 TRP A CA 1
ATOM 720 C C . TRP A 1 84 ? 10.227 6.512 -2.760 1.00 83.56 84 TRP A C 1
ATOM 722 O O . TRP A 1 84 ? 9.267 6.338 -2.014 1.00 83.56 84 TRP A O 1
ATOM 732 N N . VAL A 1 85 ? 10.130 6.410 -4.088 1.00 79.75 85 VAL A N 1
ATOM 733 C CA . VAL A 1 85 ? 8.883 6.042 -4.774 1.00 79.75 85 VAL A CA 1
ATOM 734 C C . VAL A 1 85 ? 8.391 4.657 -4.353 1.00 79.75 85 VAL A C 1
ATOM 736 O O . VAL A 1 85 ? 7.184 4.466 -4.255 1.00 79.75 85 VAL A O 1
ATOM 739 N N . ILE A 1 86 ? 9.288 3.708 -4.055 1.00 79.94 86 ILE A N 1
ATOM 740 C CA . ILE A 1 86 ? 8.893 2.374 -3.577 1.00 79.94 86 ILE A CA 1
ATOM 741 C C . ILE A 1 86 ? 8.954 2.251 -2.054 1.00 79.94 86 ILE A C 1
ATOM 743 O O . ILE A 1 86 ? 8.055 1.681 -1.436 1.00 79.94 86 ILE A O 1
ATOM 747 N N . LYS A 1 87 ? 9.975 2.842 -1.425 1.00 83.38 87 LYS A N 1
ATOM 748 C CA . LYS A 1 87 ? 10.137 2.850 0.036 1.00 83.38 87 LYS A CA 1
ATOM 749 C C . LYS A 1 87 ? 9.039 3.628 0.748 1.00 83.38 87 LYS A C 1
ATOM 751 O O . LYS A 1 87 ? 8.613 3.198 1.813 1.00 83.38 87 LYS A O 1
ATOM 756 N N . GLY A 1 88 ? 8.585 4.740 0.175 1.00 87.06 88 GLY A N 1
ATOM 757 C CA . GLY A 1 88 ? 7.545 5.595 0.742 1.00 87.06 88 GLY A CA 1
ATOM 758 C C . GLY A 1 88 ? 6.229 4.848 0.954 1.00 87.06 88 GLY A C 1
ATOM 759 O O . GLY A 1 88 ? 5.790 4.761 2.099 1.00 87.06 88 GLY A O 1
ATOM 760 N N . PRO A 1 89 ? 5.636 4.240 -0.092 1.00 82.81 89 PRO A N 1
ATOM 761 C CA . PRO A 1 89 ? 4.443 3.410 0.045 1.00 82.81 89 PRO A CA 1
ATOM 762 C C . PRO A 1 89 ? 4.618 2.274 1.055 1.00 82.81 89 PRO A C 1
ATOM 764 O O . PRO A 1 89 ? 3.743 2.080 1.889 1.00 82.81 89 PRO A O 1
ATOM 767 N N . VAL A 1 90 ? 5.765 1.581 1.053 1.00 85.00 90 VAL A N 1
ATOM 768 C CA . VAL A 1 90 ? 6.046 0.508 2.025 1.00 85.00 90 VAL A CA 1
ATOM 769 C C . VAL A 1 90 ? 6.043 1.038 3.463 1.00 85.00 90 VAL A C 1
ATOM 771 O O . VAL A 1 90 ? 5.368 0.479 4.324 1.00 85.00 90 VAL A O 1
ATOM 774 N N . LEU A 1 91 ? 6.762 2.131 3.735 1.00 88.12 91 LEU A N 1
ATOM 775 C CA . LEU A 1 91 ? 6.817 2.740 5.068 1.00 88.12 91 LEU A CA 1
ATOM 776 C C . LEU A 1 91 ? 5.454 3.278 5.512 1.00 88.12 91 LEU A C 1
ATOM 778 O O . LEU A 1 91 ? 5.074 3.094 6.667 1.00 88.12 91 LEU A O 1
ATOM 782 N N . ALA A 1 92 ? 4.703 3.899 4.603 1.00 87.31 92 ALA A N 1
ATOM 783 C CA . ALA A 1 92 ? 3.355 4.375 4.879 1.00 87.31 92 ALA A CA 1
ATOM 784 C C . ALA A 1 92 ? 2.417 3.212 5.240 1.00 87.31 92 ALA A C 1
ATOM 786 O O . ALA A 1 92 ? 1.727 3.288 6.255 1.00 87.31 92 ALA A O 1
ATOM 787 N N . SER A 1 93 ? 2.444 2.109 4.481 1.00 83.31 93 SER A N 1
ATOM 788 C CA . SER A 1 93 ? 1.659 0.906 4.787 1.00 83.31 93 SER A CA 1
ATOM 789 C C . SER A 1 93 ? 2.014 0.322 6.158 1.00 83.31 93 SER A C 1
ATOM 791 O O . SER A 1 93 ? 1.107 -0.022 6.913 1.00 83.31 93 SER A O 1
ATOM 793 N N . ILE A 1 94 ? 3.303 0.267 6.518 1.00 86.88 94 ILE A N 1
ATOM 794 C CA . ILE A 1 94 ? 3.754 -0.192 7.845 1.00 86.88 94 ILE A CA 1
ATOM 795 C C . ILE A 1 94 ? 3.205 0.712 8.957 1.00 86.88 94 ILE A C 1
ATOM 797 O O . ILE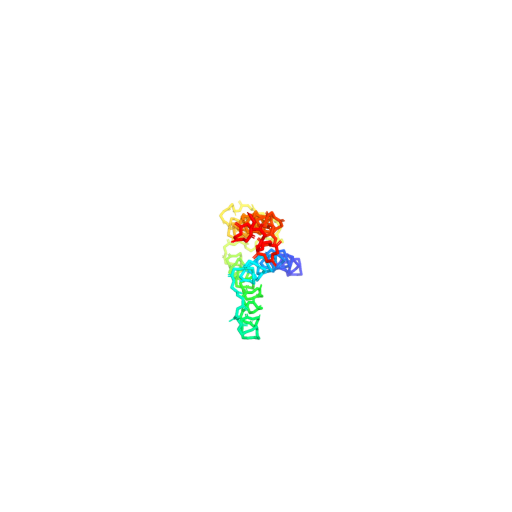 A 1 94 ? 2.670 0.217 9.949 1.00 86.88 94 ILE A O 1
ATOM 801 N N . MET A 1 95 ? 3.307 2.034 8.795 1.00 91.00 95 MET A N 1
ATOM 802 C CA . MET A 1 95 ? 2.832 2.993 9.798 1.00 91.00 95 MET A CA 1
ATOM 803 C C . MET A 1 95 ? 1.319 2.911 10.003 1.00 91.00 95 MET A C 1
ATOM 805 O O . MET A 1 95 ? 0.852 2.887 11.140 1.00 91.00 95 MET A O 1
ATOM 809 N N . ILE A 1 96 ? 0.553 2.816 8.916 1.00 86.25 96 ILE A N 1
ATOM 810 C CA . ILE A 1 96 ? -0.905 2.682 8.988 1.00 86.25 96 ILE A CA 1
ATOM 811 C C . ILE A 1 96 ? -1.285 1.355 9.656 1.00 86.25 96 ILE A C 1
ATOM 813 O O . ILE A 1 96 ? -2.165 1.337 10.515 1.00 86.25 96 ILE A O 1
ATOM 817 N N . ASN A 1 97 ? -0.599 0.259 9.318 1.00 85.38 97 ASN A N 1
ATOM 818 C CA . ASN A 1 97 ? -0.844 -1.041 9.937 1.00 85.38 97 ASN A CA 1
ATOM 819 C C . ASN A 1 97 ? -0.625 -1.003 11.459 1.00 85.38 97 ASN A C 1
ATOM 821 O O . ASN A 1 97 ? -1.465 -1.482 12.216 1.00 85.38 97 ASN A O 1
ATOM 825 N N . PHE A 1 98 ? 0.444 -0.348 11.916 1.00 88.56 98 PHE A N 1
ATOM 826 C CA . PHE A 1 98 ? 0.724 -0.184 13.342 1.00 88.56 98 PHE A CA 1
ATOM 827 C C . PHE A 1 98 ? -0.386 0.582 14.084 1.00 88.56 98 PHE A C 1
ATOM 829 O O . PHE A 1 98 ? -0.798 0.182 15.173 1.00 88.56 98 PHE A O 1
ATOM 836 N N . VAL A 1 99 ? -0.917 1.651 13.482 1.00 88.88 99 VAL A N 1
ATOM 837 C CA . VAL A 1 99 ? -2.042 2.412 14.055 1.00 88.88 99 VAL A CA 1
ATOM 838 C C . VAL A 1 99 ? -3.309 1.556 14.132 1.00 88.88 99 VAL A C 1
ATOM 840 O O . VAL A 1 99 ? -3.981 1.557 15.165 1.00 88.88 99 VAL A O 1
ATOM 843 N N . LEU A 1 100 ? -3.618 0.791 13.078 1.00 83.75 100 LEU A N 1
ATOM 844 C CA . LEU A 1 100 ? -4.756 -0.135 13.077 1.00 83.75 100 LEU A CA 1
ATOM 845 C C . LEU A 1 100 ? -4.611 -1.203 14.161 1.00 83.75 100 LEU A C 1
ATOM 847 O O . LEU A 1 100 ? -5.567 -1.465 14.887 1.00 83.75 100 LEU A O 1
ATOM 851 N N . PHE A 1 101 ? -3.415 -1.772 14.312 1.00 85.31 101 PHE A N 1
ATOM 852 C CA . PHE A 1 101 ? -3.130 -2.766 15.340 1.00 85.31 101 PHE A CA 1
ATOM 853 C C . PHE A 1 101 ? -3.414 -2.220 16.745 1.00 85.31 101 PHE A C 1
ATOM 855 O O . PHE A 1 101 ? -4.133 -2.853 17.517 1.00 85.31 101 PHE A O 1
ATOM 862 N N . ILE A 1 102 ? -2.934 -1.012 17.059 1.00 89.19 102 ILE A N 1
ATOM 863 C CA . ILE A 1 102 ? -3.231 -0.354 18.341 1.00 89.19 102 ILE A CA 1
ATOM 864 C C . ILE A 1 102 ? -4.742 -0.140 18.511 1.00 89.19 102 ILE A C 1
ATOM 866 O O . ILE A 1 102 ? -5.283 -0.441 19.575 1.00 89.19 102 ILE A O 1
ATOM 870 N N . GLY A 1 103 ? -5.433 0.343 17.473 1.00 86.94 103 GLY A N 1
ATOM 871 C CA . GLY A 1 103 ? -6.882 0.557 17.506 1.00 86.94 103 GLY A CA 1
ATOM 872 C C . GLY A 1 103 ? -7.671 -0.722 17.805 1.00 86.94 103 GLY A C 1
ATOM 873 O O . GLY A 1 103 ? -8.558 -0.709 18.660 1.00 86.94 103 GLY A O 1
ATOM 874 N N . ILE A 1 104 ? -7.306 -1.838 17.165 1.00 86.88 104 ILE A N 1
ATOM 875 C CA . ILE A 1 104 ? -7.913 -3.156 17.406 1.00 86.88 104 ILE A CA 1
ATOM 876 C C . ILE A 1 104 ? -7.686 -3.597 18.855 1.00 86.88 104 ILE A C 1
ATOM 878 O O . ILE A 1 104 ? -8.636 -4.022 19.512 1.00 86.88 104 ILE A O 1
ATOM 882 N N . ILE A 1 105 ? -6.462 -3.463 19.377 1.00 88.94 105 ILE A N 1
ATOM 883 C CA . ILE A 1 105 ? -6.147 -3.822 20.767 1.00 88.94 105 ILE A CA 1
ATOM 884 C C . ILE A 1 105 ? -6.981 -2.995 21.753 1.00 88.94 105 ILE A C 1
ATOM 886 O O . ILE A 1 105 ? -7.527 -3.563 22.697 1.00 88.94 105 ILE A O 1
ATOM 890 N N . ILE A 1 106 ? -7.138 -1.686 21.530 1.00 89.38 106 ILE A N 1
ATOM 891 C CA . ILE A 1 106 ? -7.960 -0.824 22.395 1.00 89.38 106 ILE A CA 1
ATOM 892 C C . ILE A 1 106 ? -9.417 -1.296 22.405 1.00 89.38 106 ILE A C 1
ATOM 894 O O . ILE A 1 106 ? -9.987 -1.467 23.481 1.00 89.38 106 ILE A O 1
ATOM 898 N N . ILE A 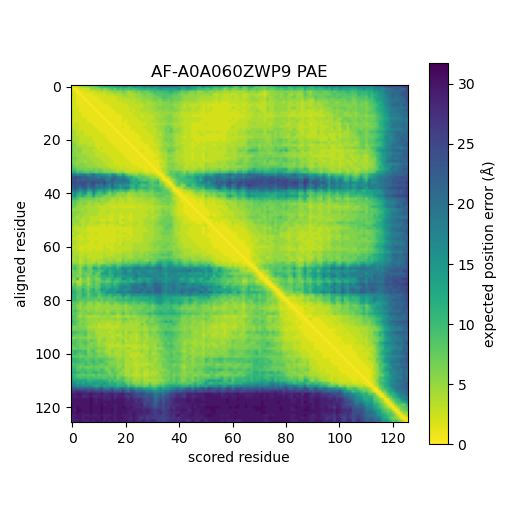1 107 ? -10.012 -1.543 21.234 1.00 86.31 107 ILE A N 1
ATOM 899 C CA . ILE A 1 107 ? -11.406 -2.004 21.136 1.00 86.31 107 ILE A CA 1
ATOM 900 C C . ILE A 1 107 ? -11.575 -3.372 21.803 1.00 86.31 107 ILE A C 1
ATOM 902 O O . ILE A 1 107 ? -12.534 -3.586 22.544 1.00 86.31 107 ILE A O 1
ATOM 906 N N . LEU A 1 108 ? -10.637 -4.292 21.575 1.00 86.69 108 LEU A N 1
ATOM 907 C CA . LEU A 1 108 ? -10.661 -5.626 22.167 1.00 86.69 108 LEU A CA 1
ATOM 908 C C . LEU A 1 108 ? -10.590 -5.544 23.695 1.00 86.69 108 LEU A C 1
ATOM 910 O O . LEU A 1 108 ? -11.389 -6.182 24.378 1.00 86.69 108 LEU A O 1
ATOM 914 N N . VAL A 1 109 ? -9.691 -4.721 24.239 1.00 88.50 109 VAL A N 1
ATOM 915 C CA . VAL A 1 109 ? -9.581 -4.501 25.688 1.00 88.50 109 VAL A CA 1
ATOM 916 C C . VAL A 1 109 ? -10.850 -3.851 26.242 1.00 88.50 109 VAL A C 1
ATOM 918 O O . VAL A 1 109 ? -11.348 -4.309 27.264 1.00 88.50 109 VAL A O 1
ATOM 921 N N . GLN A 1 110 ? -11.432 -2.859 25.560 1.00 85.25 110 GLN A N 1
ATOM 922 C CA . GLN A 1 110 ? -12.705 -2.246 25.965 1.00 85.25 110 GLN A CA 1
ATOM 923 C C . GLN A 1 110 ? -13.860 -3.257 25.989 1.00 85.25 110 GLN A C 1
ATOM 925 O O . GLN A 1 110 ? -14.682 -3.229 26.906 1.00 85.25 110 GLN A O 1
ATOM 930 N N . LYS A 1 111 ? -13.920 -4.172 25.016 1.00 82.62 111 LYS A N 1
ATOM 931 C CA . LYS A 1 111 ? -14.914 -5.255 24.978 1.00 82.62 111 LYS A CA 1
ATOM 932 C C . LYS A 1 111 ? -14.676 -6.302 26.069 1.00 82.62 111 LYS A C 1
ATOM 934 O O . LYS A 1 111 ? -15.648 -6.742 26.664 1.00 82.62 111 LYS A O 1
ATOM 939 N N . LEU A 1 112 ? -13.422 -6.657 26.370 1.00 82.69 112 LEU A N 1
ATOM 940 C CA . LEU A 1 112 ? -13.077 -7.565 27.477 1.00 82.69 112 LEU A CA 1
ATOM 941 C C . LEU A 1 112 ? -13.337 -6.950 28.858 1.00 82.69 112 LEU A C 1
ATOM 943 O O . LEU A 1 112 ? -13.669 -7.665 29.798 1.00 82.69 112 LEU A O 1
ATOM 947 N N . GLN A 1 113 ? -13.141 -5.638 28.996 1.00 82.06 113 GLN A N 1
ATOM 948 C CA . GLN A 1 113 ? -13.339 -4.910 30.249 1.00 82.06 113 GLN A CA 1
ATOM 949 C C . GLN A 1 113 ? -14.776 -4.450 30.462 1.00 82.06 113 GLN A C 1
ATOM 951 O O . GLN A 1 113 ? -15.098 -4.054 31.577 1.00 82.06 113 GLN A O 1
ATOM 956 N N . SER A 1 114 ? -15.623 -4.489 29.431 1.00 63.56 114 SER A N 1
ATOM 957 C CA . SER A 1 114 ? -17.064 -4.337 29.597 1.00 63.56 114 SER A CA 1
ATOM 958 C C . SER A 1 114 ? -17.570 -5.601 30.297 1.00 63.56 114 SER A C 1
ATOM 960 O O . SER A 1 114 ? -17.600 -6.654 29.661 1.00 63.56 114 SER A O 1
ATOM 962 N N . PRO A 1 115 ? -17.944 -5.550 31.590 1.00 56.47 115 PRO A N 1
ATOM 963 C CA . PRO A 1 115 ? -18.688 -6.646 32.191 1.00 56.47 115 PRO A CA 1
ATOM 964 C C . PRO A 1 115 ? -19.983 -6.768 31.390 1.00 56.47 115 PRO A C 1
ATOM 966 O O . PRO A 1 115 ? -20.522 -5.742 30.972 1.00 56.47 115 PRO A O 1
ATOM 969 N N . ASP A 1 116 ? -20.490 -7.977 31.170 1.00 53.47 116 ASP A N 1
ATOM 970 C CA . ASP A 1 116 ? -21.850 -8.166 30.672 1.00 53.47 116 ASP A CA 1
ATOM 971 C C . ASP A 1 116 ? -22.814 -7.270 31.477 1.00 53.47 116 ASP A C 1
ATOM 973 O O . ASP A 1 116 ? -23.201 -7.593 32.601 1.00 53.47 116 ASP A O 1
ATOM 977 N N . ILE A 1 117 ? -23.243 -6.138 30.901 1.00 53.41 117 ILE A N 1
ATOM 978 C CA . ILE A 1 117 ? -24.388 -5.337 31.369 1.00 53.41 117 ILE A CA 1
ATOM 979 C C . ILE A 1 117 ? -25.658 -6.090 30.932 1.00 53.41 117 ILE A C 1
ATOM 981 O O . ILE A 1 117 ? -26.523 -5.589 30.225 1.00 53.41 117 ILE A O 1
ATOM 985 N N . GLY A 1 118 ? -25.710 -7.368 31.298 1.00 47.31 118 GLY A N 1
ATOM 986 C CA . GLY A 1 118 ? -26.746 -8.332 30.952 1.00 47.31 118 GLY A CA 1
ATOM 987 C C . GLY A 1 118 ? -27.081 -9.265 32.114 1.00 47.31 118 GLY A C 1
ATOM 988 O O . GLY A 1 118 ? -27.752 -10.269 31.907 1.00 47.31 118 GLY A O 1
ATOM 989 N N . GLY A 1 119 ? -26.629 -8.955 33.334 1.00 41.81 119 GLY A N 1
ATOM 990 C CA . GLY A 1 119 ? -26.895 -9.798 34.496 1.00 41.81 119 GLY A CA 1
ATOM 991 C C . GLY A 1 119 ? -26.585 -9.144 35.837 1.00 41.81 119 GLY A C 1
ATOM 992 O O . GLY A 1 119 ? -25.709 -9.620 36.546 1.00 41.81 119 GLY A O 1
ATOM 993 N N . ASN A 1 120 ? -27.294 -8.069 36.198 1.00 38.97 120 ASN A N 1
ATOM 994 C CA . ASN A 1 120 ? -27.806 -7.937 37.568 1.00 38.97 120 ASN A CA 1
ATOM 995 C C . ASN A 1 120 ? -28.855 -6.821 37.674 1.00 38.97 120 ASN A C 1
ATOM 997 O O . ASN A 1 120 ? -28.586 -5.685 38.059 1.00 38.97 120 ASN A O 1
ATOM 1001 N N . GLU A 1 121 ? -30.099 -7.211 37.416 1.00 51.03 121 GLU A N 1
ATOM 1002 C CA . GLU A 1 121 ? -31.335 -6.556 37.863 1.00 51.03 121 GLU A CA 1
ATOM 1003 C C . GLU A 1 121 ? -31.507 -6.595 39.403 1.00 51.03 121 GLU A C 1
ATOM 1005 O O . GLU A 1 121 ? -32.614 -6.503 39.925 1.00 51.03 121 GLU A O 1
ATOM 1010 N N . SER A 1 122 ? -30.428 -6.733 40.177 1.00 51.59 122 SER A N 1
ATOM 1011 C CA . SER A 1 122 ? -30.481 -6.987 41.621 1.00 51.59 122 SER A CA 1
ATOM 1012 C C . SER A 1 122 ? -30.341 -5.732 42.493 1.00 51.59 122 SER A C 1
ATOM 1014 O O . SER A 1 122 ? -30.061 -5.864 43.677 1.00 51.59 122 SER A O 1
ATOM 1016 N N . SER A 1 123 ? -30.523 -4.523 41.941 1.00 49.06 123 SER A N 1
ATOM 1017 C CA . SER A 1 123 ? -30.463 -3.262 42.713 1.00 49.06 123 SER A CA 1
ATOM 1018 C C . SER A 1 123 ? -31.729 -2.395 42.624 1.00 49.06 123 SER A C 1
ATOM 1020 O O . SER A 1 123 ? -31.706 -1.246 43.056 1.00 49.06 123 SER A O 1
ATOM 1022 N N . ILE A 1 124 ? -32.830 -2.912 42.062 1.00 56.56 124 ILE A N 1
ATOM 1023 C CA . ILE A 1 124 ? -34.109 -2.174 41.960 1.00 56.56 124 ILE A CA 1
ATOM 1024 C C . ILE A 1 124 ? -35.248 -2.839 42.767 1.00 56.56 124 ILE A C 1
ATOM 1026 O O . ILE A 1 124 ? -36.316 -2.253 42.919 1.00 56.56 124 ILE A O 1
ATOM 1030 N N . TYR A 1 125 ? -35.009 -4.002 43.388 1.00 48.03 125 TYR A N 1
ATOM 1031 C CA . TYR A 1 125 ? -36.010 -4.705 44.209 1.00 48.03 125 TYR A CA 1
ATOM 1032 C C . TYR A 1 125 ? -35.529 -5.151 45.602 1.00 48.03 125 TYR A C 1
ATOM 1034 O O . TYR A 1 125 ? -36.228 -5.936 46.246 1.00 48.03 125 TYR A O 1
ATOM 1042 N N . LEU A 1 126 ? -34.382 -4.665 46.094 1.00 41.31 126 LEU A N 1
ATOM 1043 C CA . LEU A 1 126 ? -33.938 -4.909 47.474 1.00 41.31 126 LEU A CA 1
ATOM 1044 C C . LEU A 1 126 ? -33.250 -3.681 48.072 1.00 41.31 126 LEU A C 1
ATOM 1046 O O . LEU A 1 126 ? -32.385 -3.110 47.372 1.00 41.31 126 LEU A O 1
#

pLDDT: mean 79.86, std 12.55, range [38.97, 92.12]

Solvent-accessibl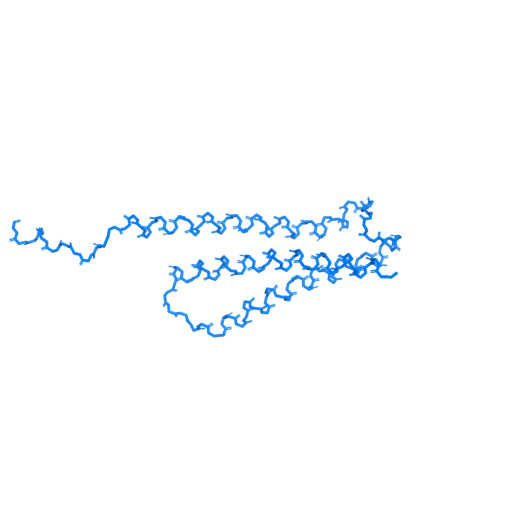e surface area (backbone atoms only — not comparable to full-atom values): 7286 Å² total; per-residue (Å²): 110,69,64,43,53,53,51,54,49,51,52,34,54,54,41,29,52,46,38,40,53,36,50,52,45,49,52,54,47,48,55,74,75,48,89,85,69,74,60,70,65,53,52,52,51,51,53,50,50,29,55,47,50,28,50,52,55,47,49,52,51,51,53,51,35,63,75,75,58,74,64,84,52,81,78,73,71,84,54,64,69,68,46,43,68,58,50,45,57,51,52,50,42,52,54,52,37,53,53,44,52,52,52,47,52,52,54,50,49,54,58,70,67,47,70,76,95,79,78,76,86,72,74,83,82,111

Sequence (126 aa):
VECKVVMVFFHYCVLSNYFWLFIEGLYLFTLLVETFFPERRYFYWYTIIGWGTPTICVVIWAVLRLHFDDIGCWDMNDNAGIWWVIKGPVLASIMINFVLFIGIIIILVQKLQSPDIGGNESSIYL

Organism: Oncorhynchus mykiss (NCBI:txid8022)

InterPro domains:
  IPR000832 GPCR, family 2, secretin-like [PF00002] (1-122)
  IPR000832 GPCR, family 2, secretin-like [PR00249] (5-28)
  IPR000832 GPCR, family 2, secretin-like [PR00249] (43-68)
  IPR000832 GPCR, family 2, secretin-like [PR00249] (84-109)
  IPR017981 GPCR, family 2-like, 7TM [PS50261] (1-126)
  IPR050332 G-protein coupled receptor 2 [PTHR45620] (2-125)

Foldseek 3Di:
DVLQVVVLVVLLVLLLVLLVLLLVLVVLLCVLVDPDDPPPVVVVVSVCCSNVVSVVLSVVLSVCCVVPPVDDRPPDPPDPVSVCSSVVSSVVSVVSSVVSVVVSVVSVVVVVPPDPPPDDPPPPPD

Radius of gyration: 22.03 Å; Cα contacts (8 Å, |Δi|>4): 57; chains: 1; bounding box: 58×22×66 Å